Protein AF-A0A924RVG5-F1 (afdb_monomer)

Foldseek 3Di:
DPDDDPPDLVPDDPVVSVVVVVVVVVVVVVVVVVVVVVVVVVVVLVVLVVLLVVLVVLLVVLVVLVCVVVVCPVVSVPPDPVCNVVSSVCSNVVSVVSNVVSVPPPD

Radius of gyration: 29.93 Å; Cα contacts (8 Å, |Δi|>4): 39; chains: 1; bounding box: 61×25×77 Å

Structure (mmCIF, N/CA/C/O backbone):
data_AF-A0A924RVG5-F1
#
_entry.id   AF-A0A924RVG5-F1
#
loop_
_atom_site.group_PDB
_atom_site.id
_atom_site.type_symbol
_atom_site.label_atom_id
_atom_site.label_alt_id
_atom_site.label_comp_id
_atom_site.label_asym_id
_atom_site.label_entity_id
_atom_site.label_seq_id
_atom_site.pdbx_PDB_ins_code
_atom_site.Cartn_x
_atom_site.Cartn_y
_atom_site.Cartn_z
_atom_site.occupancy
_atom_site.B_iso_or_equiv
_atom_site.auth_seq_id
_atom_site.auth_comp_id
_atom_site.auth_asym_id
_atom_site.auth_atom_id
_atom_site.pdbx_PDB_model_num
ATOM 1 N N . MET A 1 1 ? 38.260 -22.618 -40.807 1.00 40.41 1 MET A N 1
ATOM 2 C CA . MET A 1 1 ? 38.029 -21.289 -41.420 1.00 40.41 1 MET A CA 1
ATOM 3 C C . MET A 1 1 ? 37.932 -20.245 -40.309 1.00 40.41 1 MET A C 1
ATOM 5 O O . MET A 1 1 ? 36.839 -19.958 -39.844 1.00 40.41 1 MET A O 1
ATOM 9 N N . ASN A 1 2 ? 39.073 -19.725 -39.840 1.00 44.94 2 ASN A N 1
ATOM 10 C CA . ASN A 1 2 ? 39.116 -18.616 -38.879 1.00 44.94 2 ASN A CA 1
ATOM 11 C C . ASN A 1 2 ? 38.938 -17.307 -39.654 1.00 44.94 2 ASN A C 1
ATOM 13 O O . ASN A 1 2 ? 39.850 -16.864 -40.349 1.00 44.94 2 ASN A O 1
ATOM 17 N N . LYS A 1 3 ? 37.733 -16.735 -39.606 1.00 51.97 3 LYS A N 1
ATOM 18 C CA . LYS A 1 3 ? 37.418 -15.471 -40.273 1.00 51.97 3 LYS A CA 1
ATOM 19 C C . LYS A 1 3 ? 37.992 -14.342 -39.415 1.00 51.97 3 LYS A C 1
ATOM 21 O O . LYS A 1 3 ? 37.519 -14.103 -38.310 1.00 51.97 3 LYS A O 1
ATOM 26 N N . LEU A 1 4 ? 39.053 -13.720 -39.921 1.00 50.53 4 LEU A N 1
ATOM 27 C CA . LEU A 1 4 ? 39.758 -12.590 -39.322 1.00 50.53 4 LEU A CA 1
ATOM 28 C C . LEU A 1 4 ? 38.764 -11.467 -38.993 1.00 50.53 4 LEU A C 1
ATOM 30 O O . LEU A 1 4 ? 38.210 -10.842 -39.898 1.00 50.53 4 LEU A O 1
ATOM 34 N N . LEU A 1 5 ? 38.535 -11.216 -37.704 1.00 63.91 5 LEU A N 1
ATOM 35 C CA . LEU A 1 5 ? 37.938 -9.963 -37.260 1.00 63.91 5 LEU A CA 1
ATOM 36 C C . LEU A 1 5 ? 38.955 -8.852 -37.589 1.00 63.91 5 LEU A C 1
ATOM 38 O O . LEU A 1 5 ? 40.106 -8.959 -37.164 1.00 63.91 5 LEU A O 1
ATOM 42 N N . PRO A 1 6 ? 38.608 -7.818 -38.371 1.00 59.44 6 PRO A N 1
ATOM 43 C CA . PRO A 1 6 ? 39.533 -6.725 -38.637 1.00 59.44 6 PRO A CA 1
ATOM 44 C C . PRO A 1 6 ? 39.844 -5.986 -37.327 1.00 59.44 6 PRO A C 1
ATOM 46 O O . PRO A 1 6 ? 38.942 -5.466 -36.676 1.00 59.44 6 PRO A O 1
ATOM 49 N N . ASN A 1 7 ? 41.129 -5.905 -36.966 1.00 67.06 7 ASN A N 1
ATOM 50 C CA . ASN A 1 7 ? 41.624 -5.262 -35.737 1.00 67.06 7 ASN A CA 1
ATOM 51 C C . ASN A 1 7 ? 41.381 -3.737 -35.680 1.00 67.06 7 ASN A C 1
ATOM 53 O O . ASN A 1 7 ? 41.728 -3.098 -34.690 1.00 67.06 7 ASN A O 1
ATOM 57 N N . ASN A 1 8 ? 40.819 -3.128 -36.734 1.00 64.38 8 ASN A N 1
ATOM 58 C CA . ASN A 1 8 ? 40.512 -1.701 -36.770 1.00 64.38 8 ASN A CA 1
ATOM 59 C C . ASN A 1 8 ? 39.294 -1.401 -37.668 1.00 64.38 8 ASN A C 1
ATOM 61 O O . ASN A 1 8 ? 39.315 -1.654 -38.874 1.00 64.38 8 ASN A O 1
ATOM 65 N N . LEU A 1 9 ? 38.241 -0.824 -37.077 1.00 65.56 9 LEU A N 1
ATOM 66 C CA . LEU A 1 9 ? 36.972 -0.466 -37.735 1.00 65.56 9 LEU A CA 1
ATOM 67 C C . LEU A 1 9 ? 37.110 0.662 -38.781 1.00 65.56 9 LEU A C 1
ATOM 69 O O . LEU A 1 9 ? 36.152 0.957 -39.497 1.00 65.56 9 LEU A O 1
ATOM 73 N N . SER A 1 10 ? 38.276 1.311 -38.866 1.00 67.75 10 SER A N 1
ATOM 74 C CA . SER A 1 10 ? 38.571 2.392 -39.818 1.00 67.75 10 SER A CA 1
ATOM 75 C C . SER A 1 10 ? 38.854 1.917 -41.249 1.00 67.75 10 SER A C 1
ATOM 77 O O . SER A 1 10 ? 38.720 2.709 -42.174 1.00 67.75 10 SER A O 1
ATOM 79 N N . GLN A 1 11 ? 39.200 0.638 -41.439 1.00 70.81 11 GLN A N 1
ATOM 80 C CA . GLN A 1 11 ? 39.612 0.054 -42.729 1.00 70.81 11 GLN A CA 1
ATOM 81 C C . GLN A 1 11 ? 38.431 -0.493 -43.561 1.00 70.81 11 GLN A C 1
ATOM 83 O O . GLN A 1 11 ? 38.618 -1.009 -44.661 1.00 70.81 11 GLN A O 1
ATOM 88 N N . LEU A 1 12 ? 37.205 -0.441 -43.029 1.00 70.00 12 LEU A N 1
ATOM 89 C CA . LEU A 1 12 ? 36.015 -1.016 -43.660 1.00 70.00 12 LEU A CA 1
ATOM 90 C C . LEU A 1 12 ? 35.310 -0.000 -44.573 1.00 70.00 12 LEU A C 1
ATOM 92 O O . LEU A 1 12 ? 35.242 1.184 -44.234 1.00 70.00 12 LEU A O 1
ATOM 96 N N . PRO A 1 13 ? 34.698 -0.444 -45.689 1.00 72.75 13 PRO A N 1
ATOM 97 C CA . PRO A 1 13 ? 33.898 0.444 -46.524 1.00 72.75 13 PRO A CA 1
ATOM 98 C C . PRO A 1 13 ? 32.744 1.047 -45.705 1.00 72.75 13 PRO A C 1
ATOM 100 O O . PRO A 1 13 ? 32.073 0.347 -44.941 1.00 72.75 13 PRO A O 1
ATOM 103 N N . LEU A 1 14 ? 32.499 2.351 -45.891 1.00 74.75 14 LEU A N 1
ATOM 104 C CA . LEU A 1 14 ? 31.546 3.183 -45.128 1.00 74.75 14 LEU A CA 1
ATOM 105 C C . LEU A 1 14 ? 30.168 2.532 -44.919 1.00 74.75 14 LEU A C 1
ATOM 107 O O . LEU A 1 14 ? 29.591 2.628 -43.836 1.00 74.75 14 LEU A O 1
ATOM 111 N N . LYS A 1 15 ? 29.666 1.810 -45.928 1.00 72.56 15 LYS A N 1
ATOM 112 C CA . LYS A 1 15 ? 28.377 1.105 -45.872 1.00 72.56 15 LYS A CA 1
ATOM 113 C C . LYS A 1 15 ? 28.350 -0.010 -44.815 1.00 72.56 15 LYS A C 1
ATOM 115 O O . LYS A 1 15 ? 27.346 -0.180 -44.132 1.00 72.56 15 LYS A O 1
ATOM 120 N N . ILE A 1 16 ? 29.454 -0.743 -44.655 1.00 77.19 16 ILE A N 1
ATOM 121 C CA . ILE A 1 16 ? 29.583 -1.840 -43.680 1.00 77.19 16 ILE A CA 1
ATOM 122 C C . ILE A 1 16 ? 29.807 -1.276 -42.273 1.00 77.19 16 ILE A C 1
ATOM 124 O O . ILE A 1 16 ? 29.204 -1.754 -41.314 1.00 77.19 16 ILE A O 1
ATOM 128 N N . LYS A 1 17 ? 30.610 -0.211 -42.154 1.00 76.19 17 LYS A N 1
ATOM 129 C CA . LYS A 1 17 ? 30.859 0.485 -40.885 1.00 76.19 17 LYS A CA 1
ATOM 130 C C . LYS A 1 17 ? 29.565 1.025 -40.265 1.00 76.19 17 LYS A C 1
ATOM 132 O O . LYS A 1 17 ? 29.304 0.767 -39.093 1.00 76.19 17 LYS A O 1
ATOM 137 N N . ASN A 1 18 ? 28.727 1.708 -41.049 1.00 78.88 18 ASN A N 1
ATOM 138 C CA . ASN A 1 18 ? 27.452 2.238 -40.554 1.00 78.88 18 ASN A CA 1
ATOM 139 C C . ASN A 1 18 ? 26.476 1.132 -40.146 1.00 78.88 18 ASN A C 1
ATOM 141 O O . ASN A 1 18 ? 25.798 1.278 -39.135 1.00 78.88 18 ASN A O 1
ATOM 145 N N . HIS A 1 19 ? 26.431 0.018 -40.883 1.00 77.94 19 HIS A N 1
ATOM 146 C CA . HIS A 1 19 ? 25.585 -1.117 -40.515 1.00 77.94 19 HIS A CA 1
ATOM 147 C C . HIS A 1 19 ? 26.017 -1.739 -39.178 1.00 77.94 19 HIS A C 1
ATOM 149 O O . HIS A 1 19 ? 25.171 -2.085 -38.354 1.00 77.94 19 HIS A O 1
ATOM 155 N N . TYR A 1 20 ? 27.326 -1.851 -38.934 1.00 76.75 20 TYR A N 1
ATOM 156 C CA . TYR A 1 20 ? 27.849 -2.384 -37.676 1.00 76.75 20 TYR A CA 1
ATOM 157 C C . TYR A 1 20 ? 27.558 -1.453 -36.493 1.00 76.75 20 TYR A C 1
ATOM 159 O O . TYR A 1 20 ? 27.039 -1.909 -35.479 1.00 76.75 20 TYR A O 1
ATOM 167 N N . ILE A 1 21 ? 27.810 -0.147 -36.653 1.00 74.50 21 ILE A N 1
ATOM 168 C CA . ILE A 1 21 ? 27.548 0.853 -35.607 1.00 74.50 21 ILE A CA 1
ATOM 169 C C . ILE A 1 21 ? 26.049 0.956 -35.307 1.00 74.50 21 ILE A C 1
ATOM 171 O O . ILE A 1 21 ? 25.672 0.967 -34.137 1.00 74.50 21 ILE A O 1
ATOM 175 N N . ALA A 1 22 ? 25.193 0.952 -36.335 1.00 78.69 22 ALA A N 1
ATOM 176 C CA . ALA A 1 22 ? 23.746 0.915 -36.149 1.00 78.69 22 ALA A CA 1
ATOM 177 C C . ALA A 1 22 ? 23.335 -0.340 -35.369 1.00 78.69 22 ALA A C 1
ATOM 179 O O . ALA A 1 22 ? 22.684 -0.230 -34.340 1.00 78.69 22 ALA A O 1
ATOM 180 N N . THR A 1 23 ? 23.795 -1.526 -35.772 1.00 79.12 23 THR A N 1
ATOM 181 C CA . THR A 1 23 ? 23.450 -2.773 -35.068 1.00 79.12 23 THR A CA 1
ATOM 182 C C . THR A 1 23 ? 23.902 -2.747 -33.602 1.00 79.12 23 THR A C 1
ATOM 184 O O . THR A 1 23 ? 23.129 -3.125 -32.728 1.00 79.12 23 THR A O 1
ATOM 187 N N . SER A 1 24 ? 25.108 -2.253 -33.296 1.00 75.56 24 SER A N 1
ATOM 188 C CA . SER A 1 24 ? 25.587 -2.162 -31.909 1.00 75.56 24 SER A CA 1
ATOM 189 C C . SER A 1 24 ? 24.848 -1.116 -31.069 1.00 75.56 24 SER A C 1
ATOM 191 O O . SER A 1 24 ? 24.588 -1.373 -29.898 1.00 75.56 24 SER A O 1
ATOM 193 N N . VAL A 1 25 ? 24.477 0.030 -31.652 1.00 80.69 25 VAL A N 1
ATOM 194 C CA . VAL A 1 25 ? 23.696 1.074 -30.964 1.00 80.69 25 VAL A CA 1
ATOM 195 C C . VAL A 1 25 ? 22.280 0.574 -30.683 1.00 80.69 25 VAL A C 1
ATOM 197 O O . VAL A 1 25 ? 21.846 0.613 -29.540 1.00 80.69 25 VAL A O 1
ATOM 200 N N . PHE A 1 26 ? 21.606 -0.013 -31.678 1.00 79.62 26 PHE A N 1
ATOM 201 C CA . PHE A 1 26 ? 20.278 -0.604 -31.501 1.00 79.62 26 PHE A CA 1
ATOM 202 C C . PHE A 1 26 ? 20.277 -1.749 -30.477 1.00 79.62 26 PHE A C 1
ATOM 204 O O . PHE A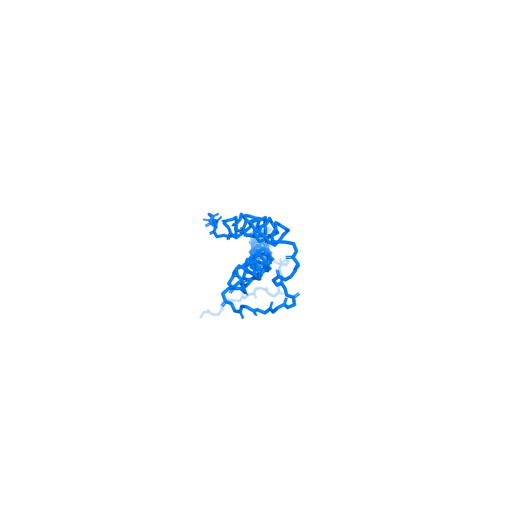 1 26 ? 19.320 -1.883 -29.716 1.00 79.62 26 PHE A O 1
ATOM 211 N N . VAL A 1 27 ? 21.319 -2.588 -30.440 1.00 79.50 27 VAL A N 1
ATOM 212 C CA . VAL A 1 27 ? 21.444 -3.650 -29.426 1.00 79.50 27 VAL A CA 1
ATOM 213 C C . VAL A 1 27 ? 21.678 -3.061 -28.033 1.00 79.50 27 VAL A C 1
ATOM 215 O O . VAL A 1 27 ? 21.062 -3.544 -27.085 1.00 79.50 27 VAL A O 1
ATOM 218 N N . SER A 1 28 ? 22.499 -2.012 -27.901 1.00 77.69 28 SER A N 1
ATOM 219 C CA . SER A 1 28 ? 22.709 -1.319 -26.620 1.00 77.69 28 SER A CA 1
ATOM 220 C C . SER A 1 28 ? 21.416 -0.674 -26.114 1.00 77.69 28 SER A C 1
ATOM 222 O O . SER A 1 28 ? 20.993 -0.976 -25.004 1.00 77.69 28 SER A O 1
ATOM 224 N N . ASP A 1 29 ? 20.725 0.102 -26.957 1.00 79.88 29 ASP A N 1
ATOM 225 C CA . ASP A 1 29 ? 19.457 0.755 -26.604 1.00 79.88 29 ASP A CA 1
ATOM 226 C C . ASP A 1 29 ? 18.380 -0.263 -26.207 1.00 79.88 29 ASP A C 1
ATOM 228 O O . ASP A 1 29 ? 17.651 -0.069 -25.233 1.00 79.88 29 ASP A O 1
ATOM 232 N N . ASN A 1 30 ? 18.272 -1.383 -26.932 1.00 76.56 30 ASN A N 1
ATOM 233 C CA . ASN A 1 30 ? 17.334 -2.441 -26.564 1.00 76.56 30 ASN A CA 1
ATOM 234 C C . ASN A 1 30 ? 17.702 -3.079 -25.222 1.00 76.56 30 ASN A C 1
ATOM 236 O O . ASN A 1 30 ? 16.817 -3.295 -24.395 1.00 76.56 30 ASN A O 1
ATOM 240 N N . MET A 1 31 ? 18.978 -3.381 -24.978 1.00 76.81 31 MET A N 1
ATOM 241 C CA . MET A 1 31 ? 19.411 -3.953 -23.702 1.00 76.81 31 MET A CA 1
ATOM 242 C C . MET A 1 31 ? 19.120 -2.994 -22.543 1.00 76.81 31 MET A C 1
ATOM 244 O O . MET A 1 31 ? 18.457 -3.391 -21.583 1.00 76.81 31 MET A O 1
ATOM 248 N N . ASP A 1 32 ? 19.503 -1.723 -22.662 1.00 79.31 32 ASP A N 1
ATOM 249 C CA . ASP A 1 32 ? 19.292 -0.703 -21.631 1.00 79.31 32 ASP A CA 1
ATOM 250 C C . ASP A 1 32 ? 17.803 -0.495 -21.312 1.00 79.31 32 ASP A C 1
ATOM 252 O O . ASP A 1 32 ? 17.412 -0.416 -20.142 1.00 79.31 32 ASP A O 1
ATOM 256 N N . ASN A 1 33 ? 16.940 -0.484 -22.331 1.00 79.81 33 ASN A N 1
ATOM 257 C CA . ASN A 1 33 ? 15.495 -0.376 -22.137 1.00 79.81 33 ASN A CA 1
ATOM 258 C C . ASN A 1 33 ? 14.908 -1.605 -21.427 1.00 79.81 33 ASN A C 1
ATOM 260 O O . ASN A 1 33 ? 14.155 -1.443 -20.464 1.00 79.81 33 ASN A O 1
ATOM 264 N N . ASN A 1 34 ? 15.316 -2.818 -21.812 1.00 77.06 34 ASN A N 1
ATOM 265 C CA . ASN A 1 34 ? 14.864 -4.055 -21.166 1.00 77.06 34 ASN A CA 1
ATOM 266 C C . ASN A 1 34 ? 15.273 -4.123 -19.682 1.00 77.06 34 ASN A C 1
ATOM 268 O O . ASN A 1 34 ? 14.477 -4.524 -18.826 1.00 77.06 34 ASN A O 1
ATOM 272 N N . PHE A 1 35 ? 16.497 -3.703 -19.339 1.00 78.00 35 PHE A N 1
ATOM 273 C CA . PHE A 1 35 ? 16.948 -3.664 -17.944 1.00 78.00 35 PHE A CA 1
ATOM 274 C C . PHE A 1 35 ? 16.166 -2.639 -17.113 1.00 78.00 35 PHE A C 1
ATOM 276 O O . PHE A 1 35 ? 15.767 -2.938 -15.981 1.00 78.00 35 PHE A O 1
ATOM 283 N N . ARG A 1 36 ? 15.888 -1.460 -17.681 1.00 76.62 36 ARG A N 1
ATOM 284 C CA . ARG A 1 36 ? 15.106 -0.401 -17.024 1.00 76.62 36 ARG A CA 1
ATOM 285 C C . ARG A 1 36 ? 13.645 -0.797 -16.826 1.00 76.62 36 ARG A C 1
ATOM 287 O O . ARG A 1 36 ? 13.100 -0.552 -15.749 1.00 76.62 36 ARG A O 1
ATOM 294 N N . GLU A 1 37 ? 13.018 -1.450 -17.804 1.00 80.44 37 GLU A N 1
ATOM 295 C CA . GLU A 1 37 ? 11.648 -1.963 -17.673 1.00 80.44 37 GLU A CA 1
ATOM 296 C C . GLU A 1 37 ? 11.546 -3.055 -16.610 1.00 80.44 37 GLU A C 1
ATOM 298 O O . GLU A 1 37 ? 10.646 -3.017 -15.766 1.00 80.44 37 GLU A O 1
ATOM 303 N N . LYS A 1 38 ? 12.507 -3.984 -16.574 1.00 78.19 38 LYS A N 1
ATOM 304 C CA . LYS A 1 38 ? 12.540 -5.045 -15.562 1.00 78.19 38 LYS A CA 1
ATOM 305 C C . LYS A 1 38 ? 12.739 -4.485 -14.152 1.00 78.19 38 LYS A C 1
ATOM 307 O O . LYS A 1 38 ? 12.062 -4.926 -13.222 1.00 78.19 38 LYS A O 1
ATOM 312 N N . GLN A 1 39 ? 13.616 -3.492 -13.981 1.00 78.38 39 GLN A N 1
ATOM 313 C CA . GLN A 1 39 ? 13.772 -2.796 -12.699 1.00 78.38 39 GLN A CA 1
ATOM 314 C C . GLN A 1 39 ? 12.503 -2.044 -12.299 1.00 78.38 39 GLN A C 1
ATOM 316 O O . GLN A 1 39 ? 12.065 -2.162 -11.154 1.00 78.38 39 GLN A O 1
ATOM 321 N N . ARG A 1 40 ? 11.879 -1.320 -13.233 1.00 79.12 40 ARG A N 1
ATOM 322 C CA . ARG A 1 40 ? 10.645 -0.570 -12.978 1.00 79.12 40 ARG A CA 1
ATOM 323 C C . ARG A 1 40 ? 9.509 -1.498 -12.554 1.00 79.12 40 ARG A C 1
ATOM 325 O O . ARG A 1 40 ? 8.864 -1.230 -11.545 1.00 79.12 40 ARG A O 1
ATOM 332 N N . ASN A 1 41 ? 9.308 -2.614 -13.253 1.00 78.12 41 ASN A N 1
ATOM 333 C CA . ASN A 1 41 ? 8.260 -3.581 -12.923 1.00 78.12 41 ASN A CA 1
ATOM 334 C C . ASN A 1 41 ? 8.490 -4.254 -11.564 1.00 78.12 41 ASN A C 1
ATOM 336 O O . ASN A 1 41 ? 7.547 -4.378 -10.777 1.00 78.12 41 ASN A O 1
ATOM 340 N N . SER A 1 42 ? 9.732 -4.624 -11.241 1.00 75.56 42 SER A N 1
ATOM 341 C CA . SER A 1 42 ? 10.070 -5.162 -9.918 1.00 75.56 42 SER A CA 1
ATOM 342 C C . SER A 1 42 ? 9.849 -4.135 -8.805 1.00 75.56 42 SER A C 1
ATOM 344 O O . SER A 1 42 ? 9.272 -4.471 -7.773 1.00 75.56 42 SER A O 1
ATOM 346 N N . TYR A 1 43 ? 10.235 -2.874 -9.020 1.00 78.38 43 TYR A N 1
ATOM 347 C CA . TYR A 1 43 ? 10.068 -1.807 -8.029 1.00 78.38 43 TYR A CA 1
ATOM 348 C C . TYR A 1 43 ? 8.591 -1.468 -7.784 1.00 78.38 43 TYR A C 1
ATOM 350 O O . TYR A 1 43 ? 8.164 -1.310 -6.639 1.00 78.38 43 TYR A O 1
ATOM 358 N N . LEU A 1 44 ? 7.787 -1.422 -8.852 1.00 79.00 44 LEU A N 1
ATOM 359 C CA . LEU A 1 44 ? 6.336 -1.246 -8.765 1.00 79.00 44 LEU A CA 1
ATOM 360 C C . LEU A 1 44 ? 5.684 -2.413 -8.017 1.00 79.00 44 LEU A C 1
ATOM 362 O O . LEU A 1 44 ? 4.877 -2.186 -7.117 1.00 79.00 44 LEU A O 1
ATOM 366 N N . THR A 1 45 ? 6.082 -3.650 -8.324 1.00 76.19 45 THR A N 1
ATOM 367 C CA . THR A 1 45 ? 5.577 -4.842 -7.628 1.00 76.19 45 THR A CA 1
ATOM 368 C C . THR A 1 45 ? 5.925 -4.803 -6.141 1.00 76.19 45 THR A C 1
ATOM 370 O O . THR A 1 45 ? 5.061 -5.053 -5.305 1.00 76.19 45 THR A O 1
ATOM 373 N N . MET A 1 46 ? 7.159 -4.429 -5.790 1.00 79.12 46 MET A N 1
ATOM 374 C CA . MET A 1 46 ? 7.607 -4.363 -4.398 1.00 79.12 46 MET A CA 1
ATOM 375 C C . MET A 1 46 ? 6.836 -3.306 -3.595 1.00 79.12 46 MET A C 1
ATOM 377 O O . MET A 1 46 ? 6.364 -3.587 -2.493 1.00 79.12 46 MET A O 1
ATOM 381 N N . ARG A 1 47 ? 6.643 -2.111 -4.168 1.00 80.94 47 ARG A N 1
ATOM 382 C CA . ARG A 1 47 ? 5.859 -1.039 -3.539 1.00 80.94 47 ARG A CA 1
ATOM 383 C C . ARG A 1 47 ? 4.392 -1.435 -3.354 1.00 80.94 47 ARG A C 1
ATOM 385 O O . ARG A 1 47 ? 3.828 -1.171 -2.299 1.00 80.94 47 ARG A O 1
ATOM 392 N N . MET A 1 48 ? 3.804 -2.135 -4.322 1.00 73.00 48 MET A N 1
ATOM 393 C CA . MET A 1 48 ? 2.429 -2.626 -4.206 1.00 73.00 48 MET A CA 1
ATOM 394 C C . MET A 1 48 ? 2.269 -3.718 -3.143 1.00 73.00 48 MET A C 1
ATOM 396 O O . MET A 1 48 ? 1.308 -3.673 -2.380 1.00 73.00 48 MET A O 1
ATOM 400 N N . VAL A 1 49 ? 3.196 -4.681 -3.056 1.00 81.44 49 VAL A N 1
ATOM 401 C CA . VAL A 1 49 ? 3.152 -5.721 -2.010 1.00 81.44 49 VAL A CA 1
ATOM 402 C C . VAL A 1 49 ? 3.307 -5.103 -0.622 1.00 81.44 49 VAL A C 1
ATOM 404 O O . VAL A 1 49 ? 2.642 -5.543 0.311 1.00 81.44 49 VAL A O 1
ATOM 407 N N . TYR A 1 50 ? 4.122 -4.055 -0.483 1.00 82.44 50 TYR A N 1
ATOM 408 C CA . TYR A 1 50 ? 4.222 -3.304 0.767 1.00 82.44 50 TYR A CA 1
ATOM 409 C C . TYR A 1 50 ? 2.893 -2.630 1.136 1.00 82.44 50 TYR A C 1
ATOM 411 O O . TYR A 1 50 ? 2.392 -2.825 2.244 1.00 82.44 50 TYR A O 1
ATOM 419 N N . ASP A 1 51 ? 2.276 -1.907 0.197 1.00 77.62 51 ASP A N 1
ATOM 420 C CA . ASP A 1 51 ? 0.975 -1.264 0.419 1.00 77.62 51 ASP A CA 1
ATOM 421 C C . ASP A 1 51 ? -0.121 -2.287 0.765 1.00 77.62 51 ASP A C 1
ATOM 423 O O . ASP A 1 51 ? -0.969 -2.035 1.627 1.00 77.62 51 ASP A O 1
ATOM 427 N N . PHE A 1 52 ? -0.071 -3.466 0.139 1.00 82.25 52 PHE A N 1
ATOM 428 C CA . PHE A 1 52 ? -0.948 -4.597 0.426 1.00 82.25 52 PHE A CA 1
ATOM 429 C C . PHE A 1 52 ? -0.691 -5.198 1.815 1.00 82.25 52 PHE A C 1
ATOM 431 O O . PHE A 1 52 ? -1.637 -5.438 2.562 1.00 82.25 52 PHE A O 1
ATOM 438 N N . GLY A 1 53 ? 0.573 -5.397 2.195 1.00 84.00 53 GLY A N 1
ATOM 439 C CA . GLY A 1 53 ? 0.962 -5.921 3.504 1.00 84.00 53 GLY A CA 1
ATOM 440 C C . GLY A 1 53 ? 0.526 -5.004 4.645 1.00 84.00 53 GLY A C 1
ATOM 441 O O . GLY A 1 53 ? -0.050 -5.472 5.626 1.00 84.00 53 GLY A O 1
ATOM 442 N N . VAL A 1 54 ? 0.706 -3.689 4.483 1.00 84.88 54 VAL A N 1
ATOM 443 C CA . VAL A 1 54 ? 0.230 -2.689 5.451 1.00 84.88 54 VAL A CA 1
ATOM 444 C C . VAL A 1 54 ? -1.299 -2.693 5.535 1.00 84.88 54 VAL A C 1
ATOM 446 O O . VAL A 1 54 ? -1.847 -2.666 6.635 1.00 84.88 54 VAL A O 1
ATOM 449 N N . ALA A 1 55 ? -2.005 -2.780 4.403 1.00 82.94 55 ALA A N 1
ATOM 450 C CA . ALA A 1 55 ? -3.466 -2.880 4.401 1.00 82.94 55 ALA A CA 1
ATOM 451 C C . ALA A 1 55 ? -3.965 -4.159 5.097 1.00 82.94 55 ALA A C 1
ATOM 453 O O . ALA A 1 55 ? -4.924 -4.104 5.865 1.00 82.94 55 ALA A O 1
ATOM 454 N N . CYS A 1 56 ? -3.289 -5.287 4.873 1.00 85.19 56 CYS A N 1
ATOM 455 C CA . CYS A 1 56 ? -3.610 -6.570 5.490 1.00 85.19 56 CYS A CA 1
ATOM 456 C C . CYS A 1 56 ? -3.367 -6.553 7.008 1.00 85.19 56 CYS A C 1
ATOM 458 O O . CYS A 1 56 ? -4.217 -7.010 7.765 1.00 85.19 56 CYS A O 1
ATOM 460 N N . LEU A 1 57 ? -2.267 -5.946 7.469 1.00 87.25 57 LEU A N 1
ATOM 461 C CA . LEU A 1 57 ? -1.990 -5.742 8.897 1.00 87.25 57 LEU A CA 1
ATOM 462 C C . LEU A 1 57 ? -3.061 -4.883 9.580 1.00 87.25 57 LEU A C 1
ATOM 464 O O . LEU A 1 57 ? -3.516 -5.219 10.671 1.00 87.25 57 LEU A O 1
ATOM 468 N N . ILE A 1 58 ? -3.493 -3.801 8.926 1.00 84.56 58 ILE A N 1
ATOM 469 C CA . ILE A 1 58 ? -4.569 -2.928 9.418 1.00 84.56 58 ILE A CA 1
ATOM 470 C C . ILE A 1 58 ? -5.886 -3.711 9.530 1.00 84.56 58 ILE A C 1
ATOM 472 O O . ILE A 1 58 ? -6.558 -3.646 10.558 1.00 84.56 58 ILE A O 1
ATOM 476 N N . LEU A 1 59 ? -6.220 -4.512 8.514 1.00 85.88 59 LEU A N 1
ATOM 477 C CA . LEU A 1 59 ? -7.401 -5.376 8.525 1.00 85.88 59 LEU A CA 1
ATOM 478 C C . LEU A 1 59 ? -7.340 -6.447 9.619 1.00 85.88 59 LEU A C 1
ATOM 480 O O . LEU A 1 59 ? -8.330 -6.679 10.310 1.00 85.88 59 LEU A O 1
ATOM 484 N N . ALA A 1 60 ? -6.180 -7.080 9.794 1.00 85.12 60 ALA A N 1
ATOM 485 C CA . ALA A 1 60 ? -5.955 -8.077 10.831 1.00 85.12 60 ALA A CA 1
ATOM 486 C C . ALA A 1 60 ? -6.125 -7.468 12.228 1.00 85.12 60 ALA A C 1
ATOM 488 O O . ALA A 1 60 ? -6.753 -8.081 13.087 1.00 85.12 60 ALA A O 1
ATOM 489 N N . MET A 1 61 ? -5.645 -6.240 12.439 1.00 81.88 61 MET A N 1
ATOM 490 C CA . MET A 1 61 ? -5.822 -5.524 13.701 1.00 81.88 61 MET A CA 1
ATOM 491 C C . MET A 1 61 ? -7.294 -5.153 13.951 1.00 81.88 61 MET A C 1
ATOM 493 O O . MET A 1 61 ? -7.787 -5.306 15.068 1.00 81.88 61 MET A O 1
ATOM 497 N N . ALA A 1 62 ? -8.024 -4.729 12.913 1.00 83.75 62 ALA A N 1
ATOM 498 C CA . ALA A 1 62 ? -9.463 -4.467 12.994 1.00 83.75 62 ALA A CA 1
ATOM 499 C C . ALA A 1 62 ? -10.255 -5.734 13.351 1.00 83.75 62 ALA A C 1
ATOM 501 O O . ALA A 1 62 ? -11.088 -5.722 14.259 1.00 83.75 62 ALA A O 1
ATOM 502 N N . ALA A 1 63 ? -9.954 -6.845 12.675 1.00 80.81 63 ALA A N 1
ATOM 503 C CA . ALA A 1 63 ? -10.556 -8.144 12.948 1.00 80.81 63 ALA A CA 1
ATOM 504 C C . ALA A 1 63 ? -10.214 -8.634 14.364 1.00 80.81 63 ALA A C 1
ATOM 506 O O . ALA A 1 63 ? -11.095 -9.113 15.075 1.00 80.81 63 ALA A O 1
ATOM 507 N N . ALA A 1 64 ? -8.970 -8.446 14.810 1.00 77.31 64 ALA A N 1
ATOM 508 C CA . ALA A 1 64 ? -8.551 -8.755 16.172 1.00 77.31 64 ALA A CA 1
ATOM 509 C C . ALA A 1 64 ? -9.314 -7.916 17.208 1.00 77.31 64 ALA A C 1
ATOM 511 O O . ALA A 1 64 ? -9.741 -8.463 18.219 1.00 77.31 64 ALA A O 1
ATOM 512 N N . MET A 1 65 ? -9.567 -6.626 16.956 1.00 71.19 65 MET A N 1
ATOM 513 C CA . MET A 1 65 ? -10.396 -5.794 17.840 1.00 71.19 65 MET A CA 1
ATOM 514 C C . MET A 1 65 ? -11.863 -6.237 17.892 1.00 71.19 65 MET A C 1
ATOM 516 O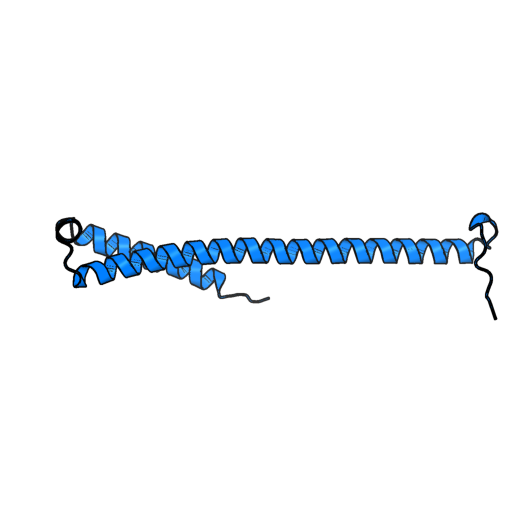 O . MET A 1 65 ? -12.481 -6.157 18.959 1.00 71.19 65 MET A O 1
ATOM 520 N N . PHE A 1 66 ? -12.404 -6.737 16.779 1.00 72.50 66 PHE A N 1
ATOM 521 C CA . PHE A 1 66 ? -13.752 -7.307 16.720 1.00 72.50 66 PHE A CA 1
ATOM 522 C C . PHE A 1 66 ? -13.833 -8.619 17.519 1.00 72.50 66 PHE A C 1
ATOM 524 O O . PHE A 1 66 ? -14.702 -8.798 18.368 1.00 72.50 66 PHE A O 1
ATOM 531 N N . PHE A 1 67 ? -12.852 -9.510 17.346 1.00 72.69 67 PHE A N 1
ATOM 532 C CA . PHE A 1 67 ? -12.760 -10.766 18.099 1.00 72.69 67 PHE A CA 1
ATOM 533 C C . PHE A 1 67 ? -12.311 -10.592 19.555 1.00 72.69 67 PHE A C 1
ATOM 535 O O . PHE A 1 67 ? -12.600 -11.452 20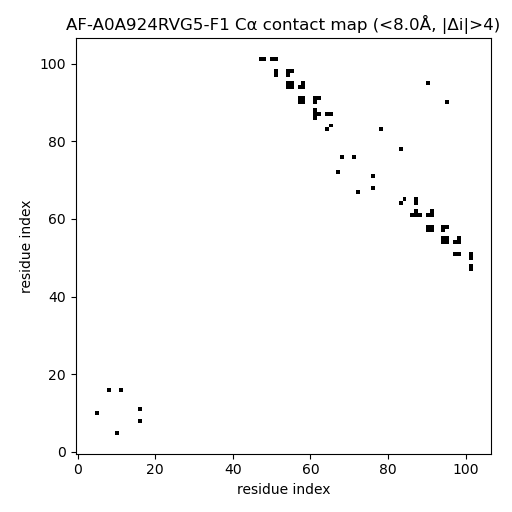.387 1.00 72.69 67 PHE A O 1
ATOM 542 N N . ALA A 1 68 ? -11.684 -9.471 19.911 1.00 65.38 68 ALA A N 1
ATOM 543 C CA . ALA A 1 68 ? -11.346 -9.154 21.293 1.00 65.38 68 ALA A CA 1
ATOM 544 C C . ALA A 1 68 ? -12.598 -8.989 22.179 1.00 65.38 68 ALA A C 1
ATOM 546 O O . ALA A 1 68 ? -12.475 -9.009 23.400 1.00 65.38 68 ALA A O 1
ATOM 547 N N . GLU A 1 69 ? -13.807 -8.818 21.610 1.00 58.72 69 GLU A N 1
ATOM 548 C CA . GLU A 1 69 ? -15.064 -8.807 22.387 1.00 58.72 69 GLU A CA 1
ATOM 549 C C . GLU A 1 69 ? -15.340 -10.202 22.934 1.00 58.72 69 GLU A C 1
ATOM 551 O O . GLU A 1 69 ? -15.696 -10.350 24.100 1.00 58.72 69 GLU A O 1
ATOM 556 N N . LYS A 1 70 ? -15.064 -11.242 22.135 1.00 61.94 70 LYS A N 1
ATOM 557 C CA . LYS A 1 70 ? -15.171 -12.631 22.588 1.00 61.94 70 LYS A CA 1
ATOM 558 C C . LYS A 1 70 ? -14.134 -12.998 23.648 1.00 61.94 70 LYS A C 1
ATOM 560 O O . LYS A 1 70 ? -14.418 -13.861 24.470 1.00 61.94 70 LYS A O 1
ATOM 565 N N . LEU A 1 71 ? -12.966 -12.353 23.645 1.00 64.25 71 LEU A N 1
ATOM 566 C CA . LEU A 1 71 ? -11.889 -12.602 24.613 1.00 64.25 71 LEU A CA 1
ATOM 567 C C . LEU A 1 71 ? -12.053 -11.844 25.944 1.00 64.25 71 LEU A C 1
ATOM 569 O O . LEU A 1 71 ? -11.243 -12.057 26.838 1.00 64.25 71 LEU A O 1
ATOM 573 N N . ASN A 1 72 ? -13.092 -11.008 26.100 1.00 57.50 72 ASN A N 1
ATOM 574 C CA . ASN A 1 72 ? -13.464 -10.359 27.368 1.00 57.50 72 ASN A CA 1
ATOM 575 C C . ASN A 1 72 ? -12.289 -9.685 28.112 1.00 57.50 72 ASN A C 1
ATOM 577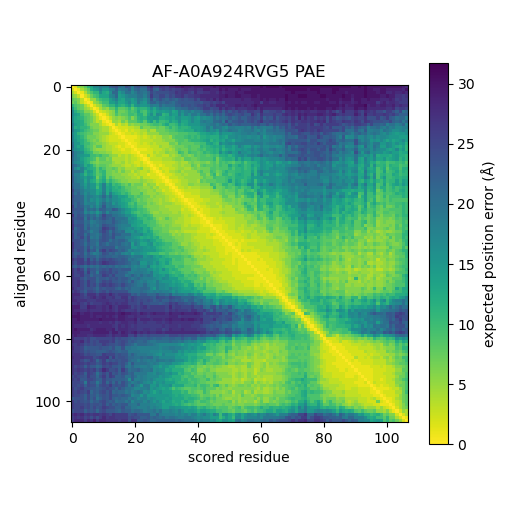 O O . ASN A 1 72 ? -12.185 -9.770 29.331 1.00 57.50 72 ASN A O 1
ATOM 581 N N . ILE A 1 73 ? -11.386 -9.002 27.396 1.00 61.12 73 ILE A N 1
ATOM 582 C CA . ILE A 1 73 ? -10.317 -8.228 28.045 1.00 61.12 73 ILE A CA 1
ATOM 583 C C . ILE A 1 73 ? -10.955 -6.975 28.676 1.00 61.12 73 ILE A C 1
ATOM 585 O O . ILE A 1 73 ? -11.351 -6.066 27.935 1.00 61.12 73 ILE A O 1
ATOM 589 N N . PRO A 1 74 ?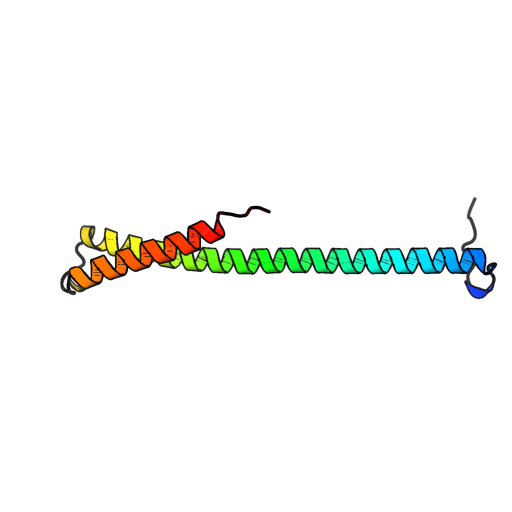 -11.053 -6.882 30.018 1.00 57.84 74 PRO A N 1
ATOM 590 C CA . PRO A 1 74 ? -11.859 -5.859 30.692 1.00 57.84 74 PRO A CA 1
ATOM 591 C C . PRO A 1 74 ? -11.383 -4.430 30.386 1.00 57.84 74 PRO A C 1
ATOM 593 O O . PRO A 1 74 ? -12.193 -3.523 30.253 1.00 57.84 74 PRO A O 1
ATOM 596 N N . GLN A 1 75 ? -10.085 -4.243 30.130 1.00 57.72 75 GLN A N 1
ATOM 597 C CA . GLN A 1 75 ? -9.464 -2.943 29.828 1.00 57.72 75 GLN A CA 1
ATOM 598 C C . GLN A 1 75 ? -9.874 -2.330 28.472 1.00 57.72 75 GLN A C 1
ATOM 600 O O . GLN A 1 75 ? -9.647 -1.143 28.241 1.00 57.72 75 GLN A O 1
ATOM 605 N N . ILE A 1 76 ? -10.434 -3.126 27.552 1.00 55.28 76 ILE A N 1
ATOM 606 C CA . ILE A 1 76 ? -10.843 -2.679 26.206 1.00 55.28 76 ILE A CA 1
ATOM 607 C C . ILE A 1 76 ? -12.371 -2.657 26.079 1.00 55.28 76 ILE A C 1
ATOM 609 O O . ILE A 1 76 ? -12.910 -1.854 25.325 1.00 55.28 76 ILE A O 1
ATOM 613 N N . VAL A 1 77 ? -13.068 -3.521 26.822 1.00 54.81 77 VAL A N 1
ATOM 614 C CA . VAL A 1 77 ? -14.538 -3.612 26.845 1.00 54.81 77 VAL A CA 1
ATOM 615 C C . VAL A 1 77 ? -15.174 -2.419 27.565 1.00 54.81 77 VAL A C 1
ATOM 617 O O . VAL A 1 77 ? -16.270 -2.009 27.202 1.00 54.81 77 VAL A O 1
ATOM 620 N N . GLU A 1 78 ? -14.475 -1.818 28.528 1.00 58.22 78 GLU A N 1
ATOM 621 C CA . GLU A 1 78 ? -14.951 -0.633 29.255 1.00 58.22 78 GLU A CA 1
ATOM 622 C C . GLU A 1 78 ? -14.847 0.666 28.429 1.00 58.22 78 GLU A C 1
ATOM 624 O O . GLU A 1 78 ? -15.481 1.672 28.746 1.00 58.22 78 GLU A O 1
ATOM 629 N N . LYS A 1 79 ? -14.075 0.652 27.330 1.00 56.75 79 LYS A N 1
ATOM 630 C CA . LYS A 1 79 ? -14.056 1.759 26.370 1.00 56.75 79 LYS A CA 1
ATOM 631 C C . LYS A 1 79 ? -15.305 1.711 25.500 1.00 56.75 79 LYS A C 1
ATOM 633 O O . LYS A 1 79 ? -15.562 0.711 24.838 1.00 56.75 79 LYS A O 1
ATOM 638 N N . ASP A 1 80 ? -16.002 2.843 25.491 1.00 64.62 80 ASP A N 1
ATOM 639 C CA . ASP A 1 80 ? -17.207 3.170 24.729 1.00 64.62 80 ASP A CA 1
ATOM 640 C C . ASP A 1 80 ? -17.437 2.261 23.504 1.00 64.62 80 ASP A C 1
ATOM 642 O O . ASP A 1 80 ? -16.729 2.334 22.490 1.00 64.62 80 ASP A O 1
ATOM 646 N N . ILE A 1 81 ? -18.417 1.361 23.624 1.00 73.25 81 ILE A N 1
ATOM 647 C CA . ILE A 1 81 ? -18.666 0.271 22.670 1.00 73.25 81 ILE A CA 1
ATOM 648 C C . ILE A 1 81 ? -18.929 0.792 21.250 1.00 73.25 81 ILE A C 1
ATOM 650 O O . ILE A 1 81 ? -18.555 0.159 20.260 1.00 73.25 81 ILE A O 1
ATOM 654 N N . MET A 1 82 ? -19.488 2.003 21.152 1.00 76.62 82 MET A N 1
ATOM 655 C CA . MET A 1 82 ? -19.726 2.707 19.894 1.00 76.62 82 MET A CA 1
ATOM 656 C C . MET A 1 82 ? -18.428 3.054 19.166 1.00 76.62 82 MET A C 1
ATOM 658 O O . MET A 1 82 ? -18.314 2.818 17.961 1.00 76.62 82 MET A O 1
ATOM 662 N N . LEU A 1 83 ? -17.425 3.572 19.884 1.00 79.25 83 LEU A N 1
ATOM 663 C CA . LEU A 1 83 ? -16.127 3.914 19.296 1.00 79.25 83 LEU A CA 1
ATOM 664 C C . LEU A 1 83 ? -15.440 2.673 18.743 1.00 79.25 83 LEU A C 1
ATOM 666 O O . LEU A 1 83 ? -14.895 2.707 17.645 1.00 79.25 83 LEU A O 1
ATOM 670 N N . ARG A 1 84 ? -15.498 1.564 19.476 1.00 75.94 84 ARG A N 1
ATOM 671 C CA . ARG A 1 84 ? -14.871 0.309 19.073 1.00 75.94 84 ARG A CA 1
ATOM 672 C C . ARG A 1 84 ? -15.502 -0.285 17.813 1.00 75.94 84 ARG A C 1
ATOM 674 O O . ARG A 1 84 ? -14.769 -0.675 16.903 1.00 75.94 84 ARG A O 1
ATOM 681 N N . TYR A 1 85 ? -16.833 -0.302 17.732 1.00 79.25 85 TYR A N 1
ATOM 682 C CA . TYR A 1 85 ? -17.549 -0.778 16.546 1.00 79.25 85 TYR A CA 1
ATOM 683 C C . TYR A 1 85 ? -17.317 0.119 15.331 1.00 79.25 85 TYR A C 1
ATOM 685 O O . TYR A 1 85 ? -17.026 -0.393 14.252 1.00 79.25 85 TYR A O 1
ATOM 693 N N . ILE A 1 86 ? -17.383 1.446 15.491 1.00 85.19 86 ILE A N 1
ATOM 694 C CA . ILE A 1 86 ? -17.139 2.391 14.390 1.00 85.19 86 ILE A CA 1
ATOM 695 C C . ILE A 1 86 ? -15.688 2.311 13.917 1.00 85.19 86 ILE A C 1
ATOM 697 O O . ILE A 1 86 ? -15.436 2.260 12.714 1.00 85.19 86 ILE A O 1
ATOM 701 N N . PHE A 1 87 ? -14.728 2.259 14.842 1.00 81.94 87 PHE A N 1
ATOM 702 C CA . PHE A 1 87 ? -13.312 2.177 14.501 1.00 81.94 87 PHE A CA 1
ATOM 703 C C . PHE A 1 87 ? -12.991 0.854 13.804 1.00 81.94 87 PHE A C 1
ATOM 705 O O . PHE A 1 87 ? -12.341 0.857 12.761 1.00 81.94 87 PHE A O 1
ATOM 712 N N . GLY A 1 88 ? -13.516 -0.264 14.315 1.00 82.50 88 GLY A N 1
ATOM 713 C CA . GLY A 1 88 ? -13.417 -1.570 13.667 1.00 82.50 88 GLY A CA 1
ATOM 714 C C . GLY A 1 88 ? -14.045 -1.571 12.274 1.00 82.50 88 GLY A C 1
ATOM 715 O O . GLY A 1 88 ? -13.398 -2.001 11.321 1.00 82.50 88 GLY A O 1
ATOM 716 N N . ALA A 1 89 ? -15.253 -1.019 12.127 1.00 84.69 89 ALA A N 1
ATOM 717 C CA . ALA A 1 89 ? -15.954 -0.934 10.849 1.00 84.69 89 ALA A CA 1
ATOM 718 C C . ALA A 1 89 ? -15.183 -0.092 9.826 1.00 84.69 89 ALA A C 1
ATOM 720 O O . ALA A 1 89 ? -14.932 -0.572 8.727 1.00 84.69 89 ALA A O 1
ATOM 721 N N . VAL A 1 90 ? -14.740 1.119 10.183 1.00 86.50 90 VAL A N 1
ATOM 722 C CA . VAL A 1 90 ? -13.946 1.991 9.296 1.00 86.50 90 VAL A CA 1
ATOM 723 C C . VAL A 1 90 ? -12.628 1.327 8.915 1.00 86.50 90 VAL A C 1
ATOM 725 O O . VAL A 1 9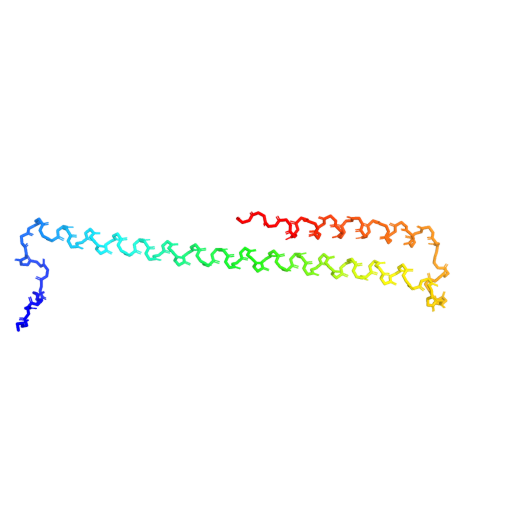0 ? -12.239 1.363 7.751 1.00 86.50 90 VAL A O 1
ATOM 728 N N . CYS A 1 91 ? -11.950 0.692 9.869 1.00 85.88 91 CYS A N 1
ATOM 729 C CA . CYS A 1 91 ? -10.674 0.025 9.637 1.00 85.88 91 CYS A CA 1
ATOM 730 C C . CYS A 1 91 ? -10.833 -1.193 8.709 1.00 85.88 91 CYS A C 1
ATOM 732 O O . CYS A 1 91 ? -10.020 -1.392 7.805 1.00 85.88 91 CYS A O 1
ATOM 734 N N . LEU A 1 92 ? -11.929 -1.944 8.852 1.00 85.25 92 LEU A N 1
ATOM 735 C CA . LEU A 1 92 ? -12.275 -3.076 7.995 1.00 85.25 92 LEU A CA 1
ATOM 736 C C . LEU A 1 92 ? -12.690 -2.615 6.588 1.00 85.25 92 LEU A C 1
ATOM 738 O O . LEU A 1 92 ? -12.204 -3.162 5.601 1.00 85.25 92 LEU A O 1
ATOM 742 N N . LEU A 1 93 ? -13.506 -1.563 6.474 1.00 88.50 93 LEU A N 1
ATOM 743 C CA . LEU A 1 93 ? -13.952 -1.000 5.192 1.00 88.50 93 LEU A CA 1
ATOM 744 C C . LEU A 1 93 ? -12.783 -0.362 4.422 1.00 88.50 93 LEU A C 1
ATOM 746 O O . LEU A 1 93 ? -12.581 -0.647 3.243 1.00 88.50 93 LEU A O 1
ATOM 750 N N . TYR A 1 94 ? -11.964 0.452 5.093 1.00 82.81 94 TYR A N 1
ATOM 751 C CA . TYR A 1 94 ? -10.805 1.126 4.500 1.00 82.81 94 TYR A CA 1
ATOM 752 C C . TYR A 1 94 ? -9.657 0.157 4.191 1.00 82.81 94 TYR A C 1
ATOM 754 O O . TYR A 1 94 ? -9.080 0.202 3.101 1.00 82.81 94 TYR A O 1
ATOM 762 N N . GLY A 1 95 ? -9.342 -0.743 5.128 1.00 82.00 95 GLY A N 1
ATOM 763 C CA . GLY A 1 95 ? -8.345 -1.792 4.937 1.00 82.00 95 GLY A CA 1
ATOM 764 C C . GLY A 1 95 ? -8.768 -2.775 3.846 1.00 82.00 95 GLY A C 1
ATOM 765 O O . GLY A 1 95 ? -7.963 -3.097 2.976 1.00 82.00 95 GLY A O 1
ATOM 766 N N . GLY A 1 96 ? -10.047 -3.159 3.815 1.00 84.62 96 GLY A N 1
ATOM 767 C CA . GLY A 1 96 ? -10.640 -4.009 2.782 1.00 84.62 96 GLY A CA 1
ATOM 768 C C . GLY A 1 96 ? -10.651 -3.363 1.403 1.00 84.62 96 GLY A C 1
ATOM 769 O O . GLY A 1 96 ? -10.260 -4.006 0.433 1.00 84.62 96 GLY A O 1
ATOM 770 N N . PHE A 1 97 ? -10.993 -2.078 1.298 1.00 83.19 97 PHE A N 1
ATOM 771 C CA . PHE A 1 97 ? -10.912 -1.346 0.033 1.00 83.19 97 PHE A CA 1
ATOM 772 C C . PHE A 1 97 ? -9.467 -1.248 -0.482 1.00 83.19 97 PHE A C 1
ATOM 774 O O . PHE A 1 97 ? -9.210 -1.477 -1.668 1.00 83.19 97 PHE A O 1
ATOM 781 N N . ARG A 1 98 ? -8.496 -0.970 0.404 1.00 77.62 98 ARG A N 1
ATOM 782 C CA . ARG A 1 98 ? -7.066 -0.979 0.047 1.00 77.62 98 ARG A CA 1
ATOM 783 C C . ARG A 1 98 ? -6.581 -2.366 -0.380 1.00 77.62 98 ARG A C 1
ATOM 785 O O . ARG A 1 98 ? -5.809 -2.451 -1.334 1.00 77.62 98 ARG A O 1
ATOM 792 N N . LEU A 1 99 ? -7.051 -3.423 0.283 1.00 81.75 99 LEU A N 1
ATOM 793 C CA . LEU A 1 99 ? -6.738 -4.814 -0.046 1.00 81.75 99 LEU A CA 1
ATOM 794 C C . LEU A 1 99 ? -7.318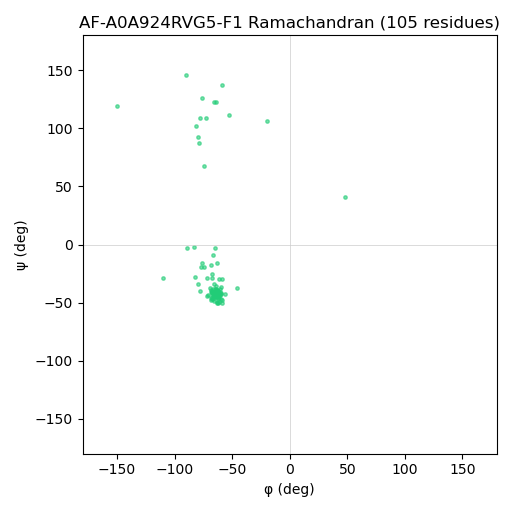 -5.207 -1.412 1.00 81.75 99 LEU A C 1
ATOM 796 O O . LEU A 1 99 ? -6.588 -5.706 -2.264 1.00 81.75 99 LEU A O 1
ATOM 800 N N . TYR A 1 100 ? -8.597 -4.904 -1.656 1.00 77.19 100 TYR A N 1
ATOM 801 C CA . TYR A 1 100 ? -9.287 -5.145 -2.928 1.00 77.19 100 TYR A CA 1
ATOM 802 C C . TYR A 1 100 ? -8.559 -4.479 -4.101 1.00 77.19 100 TYR A C 1
ATOM 804 O O . TYR A 1 100 ? -8.330 -5.102 -5.138 1.00 77.19 100 TYR A O 1
ATOM 812 N N . ARG A 1 101 ? -8.103 -3.236 -3.905 1.00 71.19 101 ARG A N 1
ATOM 813 C CA . ARG A 1 101 ? -7.321 -2.500 -4.903 1.00 71.19 101 ARG A CA 1
ATOM 814 C C . ARG A 1 101 ? -5.926 -3.098 -5.144 1.00 71.19 101 ARG A C 1
ATOM 816 O O . ARG A 1 101 ? -5.378 -2.905 -6.219 1.00 71.19 101 ARG A O 1
ATOM 823 N N . GLY A 1 102 ? -5.351 -3.807 -4.171 1.00 67.81 102 GLY A N 1
ATOM 824 C CA . GLY A 1 102 ? -4.076 -4.518 -4.327 1.00 67.81 102 GLY A CA 1
ATOM 825 C C . GLY A 1 102 ? -4.202 -5.897 -4.989 1.00 67.81 102 GLY A C 1
ATOM 826 O O . GLY A 1 102 ? -3.262 -6.340 -5.644 1.00 67.81 102 GLY A O 1
ATOM 827 N N . ILE A 1 103 ? -5.355 -6.567 -4.844 1.00 69.75 103 ILE A N 1
ATOM 828 C CA . ILE A 1 103 ? -5.617 -7.899 -5.427 1.00 69.75 103 ILE A CA 1
ATOM 829 C C . ILE A 1 103 ? -5.983 -7.805 -6.904 1.00 69.75 103 ILE A C 1
ATOM 831 O O . ILE A 1 103 ? -5.613 -8.690 -7.674 1.00 69.75 103 ILE A O 1
ATOM 835 N N . LYS A 1 104 ? -6.677 -6.738 -7.319 1.00 65.38 104 LYS A N 1
ATOM 836 C CA . LYS A 1 104 ? -7.045 -6.510 -8.720 1.00 65.38 104 LYS A CA 1
ATOM 837 C C . LYS A 1 104 ? -5.819 -6.063 -9.538 1.00 65.38 104 LYS A C 1
ATOM 839 O O . LYS A 1 104 ? -5.707 -4.920 -9.963 1.00 65.38 104 LYS A O 1
ATOM 844 N N . ARG A 1 105 ? -4.863 -6.980 -9.697 1.00 59.12 105 ARG A N 1
ATOM 845 C CA . ARG A 1 105 ? -3.796 -6.947 -10.698 1.00 59.12 105 ARG A CA 1
ATOM 846 C C . ARG A 1 105 ? -4.410 -7.404 -12.018 1.00 59.12 105 ARG A C 1
ATOM 848 O O . ARG A 1 105 ? -4.357 -8.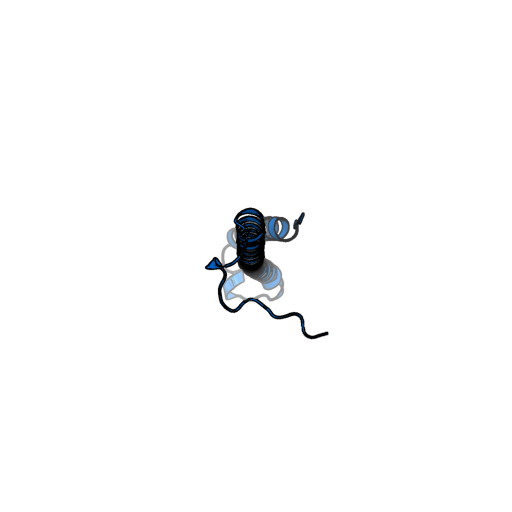588 -12.323 1.00 59.12 105 ARG A O 1
ATOM 855 N N . ASP A 1 106 ? -4.977 -6.484 -12.786 1.00 47.03 106 ASP A N 1
ATOM 856 C CA . ASP A 1 106 ? -4.959 -6.673 -14.238 1.00 47.03 106 ASP A CA 1
ATOM 857 C C . ASP A 1 106 ? -3.555 -6.238 -14.682 1.00 47.03 106 ASP A C 1
ATOM 859 O O . ASP A 1 106 ? -3.263 -5.045 -14.791 1.00 47.03 106 ASP A O 1
ATOM 863 N N . TYR A 1 107 ? -2.650 -7.218 -14.750 1.00 48.81 107 TYR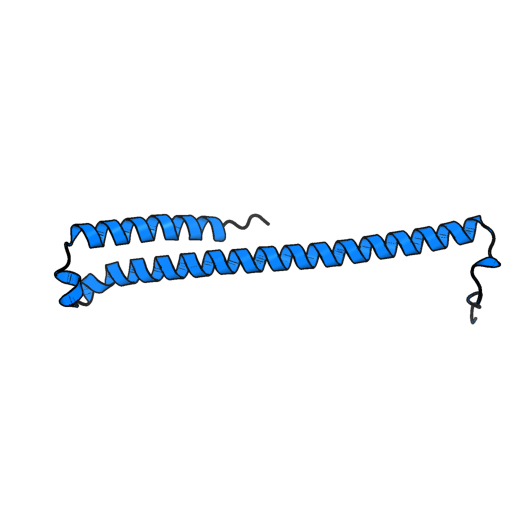 A N 1
ATOM 864 C CA . TYR A 1 107 ? -1.378 -7.112 -15.467 1.00 48.81 107 TYR A CA 1
ATOM 865 C C . TYR A 1 107 ? -1.623 -7.387 -16.949 1.00 48.81 107 TYR A C 1
ATOM 867 O O . TYR A 1 107 ? -2.440 -8.291 -17.231 1.00 48.81 107 TYR A O 1
#

Secondary structure (DSSP, 8-state):
------S-GGGS-HHHHHHHHHHHHHHHHHHHHHHHHHHHHHHHHHHHHHHHHHHHHHHHHHHHHHHTTTTT-HHHHTS-HHHHHHHHHHHHHHHHHHHHHHH----

Sequence (107 aa):
MNKLLPNNLSQLPLKIKNHYIATSVFVSDNMDNNFREKQRNSYLTMRMVYDFGVACLILAMAAAMFFAEKLNIPQIVEKDIMLRYIFGAVCLLYGGFRLYRGIKRDY

pLDDT: mean 73.74, std 10.46, range [40.41, 88.5]

Mean predicted aligned error: 13.72 Å

Solvent-accessible surface area (backbone atoms only — not comparable to full-atom values): 6051 Å² total; per-residue (Å²): 136,86,78,79,74,74,94,52,80,82,81,50,61,69,74,59,41,52,53,51,53,49,52,53,50,56,50,48,54,50,51,56,50,53,54,50,50,54,51,49,51,52,53,53,51,53,55,45,52,49,56,28,50,55,20,47,51,46,27,51,52,20,51,48,58,60,52,41,61,81,66,65,48,66,90,60,66,74,46,61,65,65,57,54,52,51,50,29,48,52,34,37,54,54,18,46,53,48,34,53,65,55,67,66,69,85,122